Protein AF-A0A2P8GH29-F1 (afdb_monomer_lite)

Foldseek 3Di:
DPDPPDDPLRVLVVVCVVDVACVVVLVVLVVVLVCCCPDPVVVVDDPVRNVVSVVVSVVVSVVRNCSNVCSVVVVVVVCVVPVPVPDDD

pLDDT: mean 83.51, std 13.99, range [39.19, 95.94]

Organism: NCBI:txid363837

Structure (mmCIF, N/CA/C/O backbone):
data_AF-A0A2P8GH29-F1
#
_entry.id   AF-A0A2P8GH29-F1
#
loop_
_atom_site.group_PDB
_atom_site.id
_atom_site.type_symbol
_atom_site.label_atom_id
_atom_site.label_alt_id
_atom_site.label_comp_id
_atom_site.label_asym_id
_atom_site.label_entity_id
_atom_site.label_seq_id
_atom_site.pdbx_PDB_ins_code
_atom_site.Cartn_x
_atom_site.Cartn_y
_atom_site.Cartn_z
_atom_site.occupancy
_atom_site.B_iso_or_equiv
_atom_site.auth_seq_id
_atom_site.auth_comp_id
_atom_site.auth_asym_id
_atom_site.auth_atom_id
_atom_site.pdbx_PDB_model_num
ATOM 1 N N . MET A 1 1 ? -18.392 1.733 -4.828 1.00 45.53 1 MET A N 1
ATOM 2 C CA . MET A 1 1 ? -18.664 3.170 -4.593 1.00 45.53 1 MET A CA 1
ATOM 3 C C . MET A 1 1 ? -18.205 3.513 -3.188 1.00 45.53 1 MET A C 1
ATOM 5 O O . MET A 1 1 ? -18.705 2.904 -2.251 1.00 45.53 1 MET A O 1
ATOM 9 N N . ILE A 1 2 ? -17.252 4.434 -3.037 1.00 50.38 2 ILE A N 1
ATOM 10 C CA . ILE A 1 2 ? -16.913 4.999 -1.723 1.00 50.38 2 ILE A CA 1
ATOM 11 C C . ILE A 1 2 ? -18.079 5.910 -1.336 1.00 50.38 2 ILE A C 1
ATOM 13 O O . ILE A 1 2 ? -18.418 6.831 -2.077 1.00 50.38 2 ILE A O 1
ATOM 17 N N . ASN A 1 3 ? -18.750 5.605 -0.230 1.00 51.09 3 ASN A N 1
ATOM 18 C CA . ASN A 1 3 ? -19.877 6.396 0.245 1.00 51.09 3 ASN A CA 1
ATOM 19 C C . ASN A 1 3 ? -19.317 7.695 0.854 1.00 51.09 3 ASN A C 1
ATOM 21 O O . ASN A 1 3 ? -18.705 7.643 1.918 1.00 51.09 3 ASN A O 1
ATOM 25 N N . GLN A 1 4 ? -19.479 8.836 0.172 1.00 57.53 4 GLN A N 1
ATOM 26 C CA . GLN A 1 4 ? -18.871 10.127 0.556 1.00 57.53 4 GLN A CA 1
ATOM 27 C C . GLN A 1 4 ? -19.378 10.698 1.896 1.00 57.53 4 GLN A C 1
ATOM 29 O O . GLN A 1 4 ? -18.856 11.701 2.366 1.00 57.53 4 GLN A O 1
ATOM 34 N N . ASN A 1 5 ? -20.360 10.050 2.527 1.00 72.62 5 ASN A N 1
ATOM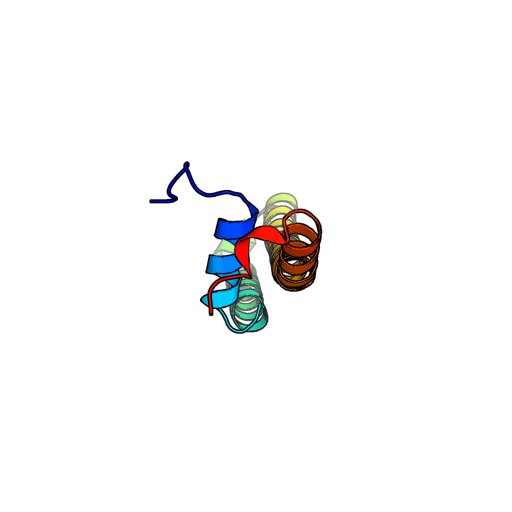 35 C CA . ASN A 1 5 ? -20.944 10.467 3.802 1.00 72.62 5 ASN A CA 1
ATOM 36 C C . ASN A 1 5 ? -20.279 9.838 5.040 1.00 72.62 5 ASN A C 1
ATOM 38 O O . ASN A 1 5 ? -20.707 10.129 6.153 1.00 72.62 5 ASN A O 1
ATOM 42 N N . LYS A 1 6 ? -19.286 8.953 4.874 1.00 75.19 6 LYS A N 1
ATOM 43 C CA . LYS A 1 6 ? -18.582 8.320 6.002 1.00 75.19 6 LYS A CA 1
ATOM 44 C C . LYS A 1 6 ? -17.445 9.203 6.497 1.00 75.19 6 LYS A C 1
ATOM 46 O O . LYS A 1 6 ? -16.709 9.774 5.690 1.00 75.19 6 LYS A O 1
ATOM 51 N N . SER A 1 7 ? -17.275 9.286 7.814 1.00 86.81 7 SER A N 1
ATOM 52 C CA . SER A 1 7 ? -16.130 9.995 8.382 1.00 86.81 7 SER A CA 1
ATOM 53 C C . SER A 1 7 ? -14.822 9.286 7.996 1.00 86.81 7 SER A C 1
ATOM 55 O O . SER A 1 7 ? -14.812 8.064 7.811 1.00 86.81 7 SER A O 1
ATOM 57 N N . PRO A 1 8 ? -13.691 10.006 7.898 1.00 86.50 8 PRO A N 1
ATOM 58 C CA . PRO A 1 8 ? -12.406 9.382 7.591 1.00 86.50 8 PRO A CA 1
ATOM 59 C C . PRO A 1 8 ? -12.062 8.213 8.528 1.00 86.50 8 PRO A C 1
ATOM 61 O O . PRO A 1 8 ? -11.577 7.184 8.068 1.00 86.50 8 PRO A O 1
ATOM 64 N N . LEU A 1 9 ? -12.382 8.329 9.823 1.00 88.25 9 LEU A N 1
ATOM 65 C CA . LEU A 1 9 ? -12.142 7.268 10.802 1.00 88.25 9 LEU A CA 1
ATOM 66 C C . LEU A 1 9 ? -13.014 6.031 10.552 1.00 88.25 9 LEU A C 1
ATOM 68 O O . LEU A 1 9 ? -12.524 4.915 10.695 1.00 88.25 9 LEU A O 1
ATOM 72 N N . GLU A 1 10 ? -14.272 6.198 10.134 1.00 88.31 10 GLU A N 1
ATOM 73 C CA . GLU A 1 10 ? -15.145 5.071 9.766 1.00 88.31 10 GLU A CA 1
ATOM 74 C C . GLU A 1 10 ? -14.632 4.327 8.531 1.00 88.31 10 GLU A C 1
ATOM 76 O O . GLU A 1 10 ? -14.750 3.105 8.453 1.00 88.31 10 GLU A O 1
ATOM 81 N N . VAL A 1 11 ? -14.067 5.053 7.562 1.00 88.00 11 VAL A N 1
ATOM 82 C CA . VAL A 1 11 ? -13.473 4.451 6.361 1.00 88.00 11 VAL A CA 1
ATOM 83 C C . VAL A 1 11 ? -12.226 3.649 6.726 1.00 88.00 11 VAL A C 1
ATOM 85 O O . VAL A 1 11 ? -12.101 2.503 6.299 1.00 88.00 11 VAL A O 1
ATOM 88 N N . LEU A 1 12 ? -11.334 4.218 7.543 1.00 88.31 12 LEU A N 1
ATOM 89 C CA . LEU A 1 12 ? -10.128 3.530 8.013 1.00 88.31 12 LEU A CA 1
ATOM 90 C C . LEU A 1 12 ? -10.472 2.308 8.867 1.00 88.31 12 LEU A C 1
ATOM 92 O O . LEU A 1 12 ? -9.921 1.240 8.643 1.00 88.31 12 LEU A O 1
ATOM 96 N N . THR A 1 13 ? -11.444 2.452 9.768 1.00 88.50 13 THR A N 1
ATOM 97 C CA . THR A 1 13 ? -11.971 1.365 10.601 1.00 88.50 13 THR A CA 1
ATOM 98 C C . THR A 1 13 ? -12.470 0.210 9.749 1.00 88.50 13 THR A C 1
ATOM 100 O O . THR A 1 13 ? -12.007 -0.908 9.910 1.00 88.50 13 THR A O 1
ATOM 103 N N . GLN A 1 14 ? -13.357 0.477 8.787 1.00 87.69 14 GLN A N 1
ATOM 104 C CA . GLN A 1 14 ? -13.876 -0.571 7.905 1.00 87.69 14 GLN A CA 1
ATOM 105 C C . GLN A 1 14 ? -12.769 -1.248 7.106 1.00 87.69 14 GLN A C 1
ATOM 107 O O . GLN A 1 14 ? -12.824 -2.451 6.886 1.00 87.69 14 GLN A O 1
ATOM 112 N N . TYR A 1 15 ? -11.768 -0.483 6.671 1.00 87.19 15 TYR A N 1
ATOM 113 C CA . TYR A 1 15 ? -10.623 -1.046 5.980 1.00 87.19 15 TYR A CA 1
ATOM 114 C C . TYR A 1 15 ? -9.834 -1.997 6.893 1.00 87.19 15 TYR A C 1
ATOM 116 O O . TYR A 1 15 ? -9.654 -3.155 6.534 1.00 87.19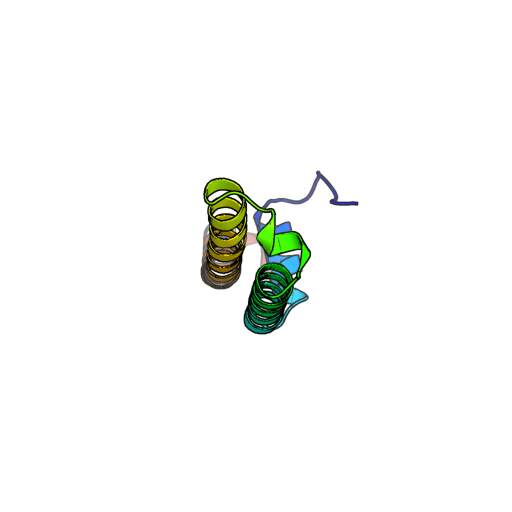 15 TYR A O 1
ATOM 124 N N . THR A 1 16 ? -9.433 -1.561 8.090 1.00 90.12 16 THR A N 1
ATOM 125 C CA . THR A 1 16 ? -8.678 -2.407 9.033 1.00 90.12 16 THR A CA 1
ATOM 126 C C . THR A 1 16 ? -9.495 -3.555 9.620 1.00 90.12 16 THR A C 1
ATOM 128 O O . THR A 1 16 ? -8.919 -4.526 10.078 1.00 90.12 16 THR A O 1
ATOM 131 N N . ASP A 1 17 ? -10.825 -3.465 9.632 1.00 88.38 17 ASP A N 1
ATOM 132 C CA . ASP A 1 17 ? -11.689 -4.556 10.098 1.00 88.38 17 ASP A CA 1
ATOM 133 C C . ASP A 1 17 ? -11.868 -5.637 9.007 1.00 88.38 17 ASP A C 1
ATOM 135 O O . ASP A 1 17 ? -12.154 -6.794 9.310 1.00 88.38 17 ASP A O 1
ATOM 139 N N . CYS A 1 18 ? -11.716 -5.274 7.726 1.00 86.88 18 CYS A N 1
ATOM 140 C CA . CYS A 1 18 ? -11.802 -6.206 6.596 1.00 86.88 18 CYS A CA 1
ATOM 141 C C . CYS A 1 18 ? -10.491 -6.945 6.296 1.00 86.88 18 CYS A C 1
ATOM 143 O O . CYS A 1 18 ? -10.528 -7.969 5.613 1.00 86.88 18 CYS A O 1
ATOM 145 N N . PHE A 1 19 ? -9.353 -6.429 6.756 1.00 83.12 19 PHE A N 1
ATOM 146 C CA . PHE A 1 19 ? -8.026 -6.971 6.476 1.00 83.12 19 PHE A CA 1
ATOM 147 C C . PHE A 1 19 ? -7.279 -7.194 7.790 1.00 83.12 19 PHE A C 1
ATOM 149 O O . PHE A 1 19 ? -7.224 -6.291 8.613 1.00 83.12 19 PHE A O 1
ATOM 156 N N . GLU A 1 20 ? -6.703 -8.382 7.983 1.00 79.44 20 GLU A N 1
ATOM 157 C CA . GLU A 1 20 ? -6.032 -8.757 9.239 1.00 79.44 20 GLU A CA 1
ATOM 158 C C . GLU A 1 20 ? -4.775 -7.911 9.500 1.00 79.44 20 GLU A C 1
ATOM 160 O O . GLU A 1 20 ? -4.544 -7.450 10.617 1.00 79.44 20 GLU A O 1
ATOM 165 N N . ASP A 1 21 ? -3.999 -7.645 8.448 1.00 83.25 21 ASP A N 1
ATOM 166 C CA . ASP A 1 21 ? -2.812 -6.801 8.485 1.00 83.25 21 ASP A CA 1
ATOM 167 C C . ASP A 1 21 ? -2.522 -6.156 7.114 1.00 83.25 21 ASP A C 1
ATOM 169 O O . ASP A 1 21 ? -3.283 -6.267 6.146 1.00 83.25 21 ASP A O 1
ATOM 173 N N . ALA A 1 22 ? -1.399 -5.438 7.039 1.00 88.00 22 ALA A N 1
ATOM 174 C CA . ALA A 1 22 ? -0.908 -4.838 5.804 1.00 88.00 22 ALA A CA 1
ATOM 175 C C . ALA A 1 22 ? 0.035 -5.756 5.003 1.00 88.00 22 ALA A C 1
ATOM 177 O O . ALA A 1 22 ? 0.420 -5.391 3.889 1.00 88.00 22 ALA A O 1
ATOM 178 N N . ASP A 1 23 ? 0.459 -6.891 5.553 1.00 89.62 23 ASP A N 1
ATOM 179 C CA . ASP A 1 23 ? 1.591 -7.675 5.056 1.00 89.62 23 ASP A CA 1
ATOM 180 C C . ASP A 1 23 ? 1.244 -8.407 3.762 1.00 89.62 23 ASP A C 1
ATOM 182 O O . ASP A 1 23 ? 2.034 -8.373 2.815 1.00 89.62 23 ASP A O 1
ATOM 186 N N . GLU A 1 24 ? 0.026 -8.944 3.644 1.00 88.19 24 GLU A N 1
ATOM 187 C CA . GLU A 1 24 ? -0.439 -9.535 2.382 1.00 88.19 24 GLU A CA 1
ATOM 188 C C . GLU A 1 24 ? -0.436 -8.498 1.241 1.00 88.19 24 GLU A C 1
ATOM 190 O O . GLU A 1 24 ? 0.019 -8.765 0.124 1.00 88.19 24 GLU A O 1
ATOM 195 N N . THR A 1 25 ? -0.909 -7.280 1.520 1.00 88.00 25 THR A N 1
ATOM 196 C CA . THR A 1 25 ? -0.970 -6.208 0.514 1.00 88.00 25 THR A CA 1
ATOM 197 C C . THR A 1 25 ? 0.428 -5.705 0.149 1.00 88.00 25 THR A C 1
ATOM 199 O O . THR A 1 25 ? 0.709 -5.479 -1.029 1.00 88.00 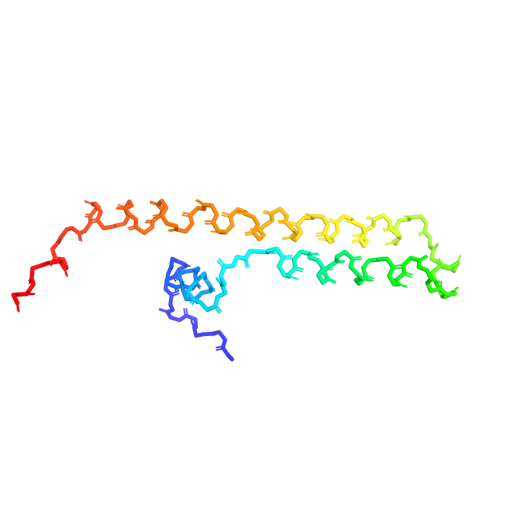25 THR A O 1
ATOM 202 N N . LYS A 1 26 ? 1.331 -5.569 1.129 1.00 92.69 26 LYS A N 1
ATOM 203 C CA . LYS A 1 26 ? 2.737 -5.205 0.886 1.00 92.69 26 LYS A CA 1
ATOM 204 C C . LYS A 1 26 ? 3.441 -6.249 0.025 1.00 92.69 26 LYS A C 1
ATOM 206 O O . LYS A 1 26 ? 4.044 -5.879 -0.975 1.00 92.69 26 LYS A O 1
ATOM 211 N N . SER A 1 27 ? 3.267 -7.533 0.340 1.00 93.44 27 SER A N 1
ATOM 212 C CA . SER A 1 27 ? 3.850 -8.632 -0.433 1.00 93.44 27 SER A CA 1
ATOM 213 C C . SER A 1 27 ? 3.367 -8.633 -1.887 1.00 93.44 27 SER A C 1
ATOM 215 O O . SER A 1 27 ? 4.161 -8.830 -2.806 1.00 93.44 27 SER A O 1
ATOM 217 N N . LYS A 1 28 ? 2.085 -8.332 -2.128 1.00 91.56 28 LYS A N 1
ATOM 218 C CA . LYS A 1 28 ? 1.549 -8.165 -3.490 1.00 91.56 28 LYS A CA 1
ATOM 219 C C . LYS A 1 28 ? 2.155 -6.962 -4.223 1.00 91.56 28 LYS A C 1
ATOM 221 O O . LYS A 1 28 ? 2.395 -7.058 -5.424 1.00 91.56 28 LYS A O 1
ATOM 226 N N . LEU A 1 29 ? 2.407 -5.849 -3.529 1.00 93.31 29 LEU A N 1
ATOM 227 C CA . LEU A 1 29 ? 3.090 -4.681 -4.104 1.00 93.31 29 LEU A CA 1
ATOM 228 C C . LEU A 1 29 ? 4.550 -4.982 -4.456 1.00 93.31 29 LEU A C 1
ATOM 230 O O . LEU A 1 29 ? 5.009 -4.542 -5.509 1.00 93.31 29 LEU A O 1
ATOM 234 N N . ASP A 1 30 ? 5.250 -5.742 -3.612 1.00 94.31 30 ASP A N 1
ATOM 235 C CA . ASP A 1 30 ? 6.616 -6.198 -3.890 1.00 94.31 30 ASP A CA 1
ATOM 236 C C . ASP A 1 30 ? 6.637 -7.122 -5.109 1.00 94.31 30 ASP A C 1
ATOM 238 O O . ASP A 1 30 ? 7.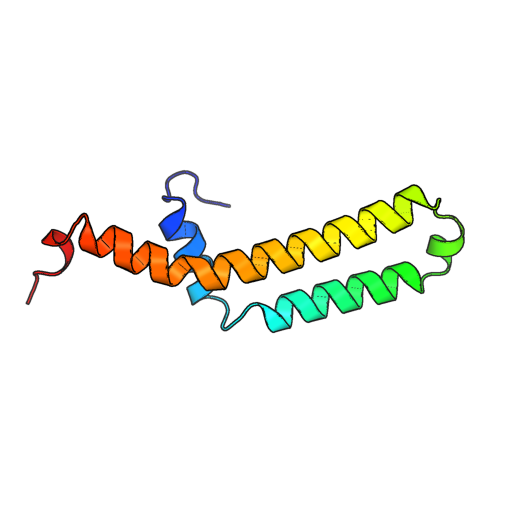387 -6.879 -6.048 1.00 94.31 30 ASP A O 1
ATOM 242 N N . LEU A 1 31 ? 5.733 -8.106 -5.168 1.00 94.75 31 LEU A N 1
ATOM 243 C CA . LEU A 1 31 ? 5.623 -9.008 -6.315 1.00 94.75 31 LEU A CA 1
ATOM 244 C C . LEU A 1 31 ? 5.316 -8.257 -7.618 1.00 94.75 31 LEU A C 1
ATOM 246 O O . LEU A 1 31 ? 5.877 -8.582 -8.666 1.00 94.75 31 LEU A O 1
ATOM 250 N N . LEU A 1 32 ? 4.425 -7.263 -7.569 1.00 90.62 32 LEU A N 1
ATOM 251 C CA . LEU A 1 32 ? 4.120 -6.408 -8.717 1.00 90.62 32 LEU A CA 1
ATOM 252 C C . LEU A 1 32 ? 5.350 -5.631 -9.176 1.00 90.62 32 LEU A C 1
ATOM 254 O O . LEU A 1 32 ? 5.613 -5.573 -10.376 1.00 90.62 32 LEU A O 1
ATOM 258 N N . LEU A 1 33 ? 6.099 -5.053 -8.235 1.00 93.00 33 LEU A N 1
ATOM 259 C CA . LEU A 1 33 ? 7.316 -4.316 -8.543 1.00 93.00 33 LEU A CA 1
ATOM 260 C C . LEU A 1 33 ? 8.387 -5.237 -9.138 1.00 93.00 33 LEU A C 1
ATOM 262 O O . LEU A 1 33 ? 8.948 -4.907 -10.178 1.00 93.00 33 LEU A O 1
ATOM 266 N N . ASP A 1 34 ? 8.623 -6.401 -8.539 1.00 92.88 34 ASP A N 1
ATOM 267 C CA . ASP A 1 34 ? 9.596 -7.382 -9.028 1.00 92.88 34 ASP A CA 1
ATOM 268 C C . ASP A 1 34 ? 9.229 -7.885 -10.427 1.00 92.88 34 ASP A C 1
ATOM 270 O O . ASP A 1 34 ? 10.085 -7.966 -11.310 1.00 92.88 34 ASP A O 1
ATOM 274 N N . THR A 1 35 ? 7.944 -8.163 -10.658 1.00 90.38 35 THR A N 1
ATOM 275 C CA . THR A 1 35 ? 7.431 -8.583 -11.970 1.00 90.38 35 THR A CA 1
ATOM 276 C C . THR A 1 35 ? 7.611 -7.479 -13.004 1.00 90.38 35 THR A C 1
ATOM 278 O O . THR A 1 35 ? 8.077 -7.746 -14.109 1.00 90.38 35 THR A O 1
ATOM 281 N N . ALA A 1 36 ? 7.278 -6.236 -12.647 1.00 86.94 36 ALA A N 1
ATOM 282 C CA . ALA A 1 36 ? 7.453 -5.084 -13.518 1.00 86.94 36 ALA A CA 1
ATOM 283 C C . ALA A 1 36 ? 8.928 -4.889 -13.889 1.00 86.94 36 ALA A C 1
ATOM 285 O O . ALA A 1 36 ? 9.244 -4.790 -15.065 1.00 86.94 36 ALA A O 1
ATOM 286 N N . MET A 1 37 ? 9.836 -4.919 -12.910 1.00 87.69 37 MET A N 1
ATOM 287 C CA . MET A 1 37 ? 11.275 -4.725 -13.125 1.00 87.69 37 MET A CA 1
ATOM 288 C C . MET A 1 37 ? 11.953 -5.892 -13.857 1.00 87.69 37 MET A C 1
ATOM 290 O O . MET A 1 37 ? 13.036 -5.710 -14.405 1.00 87.69 37 MET A O 1
ATOM 294 N N . SER A 1 38 ? 11.331 -7.073 -13.864 1.00 88.81 38 SER A N 1
ATOM 295 C CA . SER A 1 38 ? 11.816 -8.262 -14.580 1.00 88.81 38 SER A CA 1
ATOM 296 C C . SER A 1 38 ? 11.183 -8.428 -15.968 1.00 88.81 38 SER A C 1
ATOM 298 O O . SER A 1 38 ? 11.508 -9.380 -16.678 1.00 88.81 38 SER A O 1
ATOM 300 N N . CYS A 1 39 ? 10.250 -7.550 -16.348 1.00 87.00 39 CYS A N 1
ATOM 301 C CA . CYS A 1 39 ? 9.611 -7.574 -17.658 1.00 87.00 39 CYS A CA 1
ATOM 302 C C . CYS A 1 39 ? 10.585 -7.085 -18.734 1.00 87.00 39 CYS A C 1
ATOM 304 O O . CYS A 1 39 ? 11.304 -6.113 -18.523 1.00 87.00 39 CYS A O 1
ATOM 306 N N . THR A 1 40 ? 10.555 -7.693 -19.920 1.00 86.25 40 THR A N 1
ATOM 307 C CA . THR A 1 40 ? 11.352 -7.235 -21.071 1.00 86.25 40 THR A CA 1
ATOM 308 C C . THR A 1 40 ? 11.019 -5.802 -21.471 1.00 86.25 40 THR A C 1
ATOM 310 O O . THR A 1 40 ? 11.896 -5.063 -21.892 1.00 86.25 40 THR A O 1
ATOM 313 N N . ASP A 1 41 ? 9.770 -5.376 -21.278 1.00 82.69 41 ASP A N 1
ATOM 314 C CA . ASP A 1 41 ? 9.343 -4.006 -21.582 1.00 82.69 41 ASP A CA 1
ATOM 315 C C . ASP A 1 41 ? 9.955 -2.986 -20.611 1.00 82.69 41 ASP A C 1
ATOM 317 O O . ASP A 1 41 ? 10.023 -1.796 -20.915 1.00 82.69 41 ASP A O 1
ATOM 321 N N . ALA A 1 42 ? 10.416 -3.432 -19.437 1.00 81.06 42 ALA A N 1
ATOM 322 C CA . ALA A 1 42 ? 11.094 -2.557 -18.494 1.00 81.06 42 ALA A CA 1
ATOM 323 C C . ALA A 1 42 ? 12.492 -2.163 -18.973 1.00 81.06 42 ALA A C 1
ATOM 325 O O . ALA A 1 42 ? 13.002 -1.143 -18.504 1.00 81.06 42 ALA A O 1
ATOM 326 N N . ASP A 1 43 ? 13.093 -2.900 -19.916 1.00 85.00 43 ASP A N 1
ATOM 327 C CA . ASP A 1 43 ? 14.368 -2.534 -20.546 1.00 85.00 43 ASP A CA 1
ATOM 328 C C . ASP A 1 43 ? 14.263 -1.211 -21.316 1.00 85.00 43 ASP A C 1
ATOM 330 O O . ASP A 1 43 ? 15.223 -0.438 -21.320 1.00 85.00 43 ASP A O 1
ATOM 334 N N . ASP A 1 44 ? 13.081 -0.909 -21.859 1.00 91.56 44 ASP A N 1
ATOM 335 C CA . ASP A 1 44 ? 12.789 0.331 -22.584 1.00 91.56 44 ASP A CA 1
ATOM 336 C C . ASP A 1 44 ? 12.460 1.512 -21.657 1.00 91.56 44 ASP A C 1
ATOM 338 O O . ASP A 1 44 ? 12.415 2.662 -22.101 1.00 91.56 44 ASP A O 1
ATOM 342 N N . TRP A 1 45 ? 12.234 1.261 -20.364 1.00 90.69 45 TRP A N 1
ATOM 343 C CA . TRP A 1 45 ? 11.916 2.324 -19.414 1.00 90.69 45 TRP A CA 1
ATOM 344 C C . TRP A 1 45 ? 13.137 3.182 -19.112 1.00 90.69 45 TRP A C 1
ATOM 346 O O . TRP A 1 45 ? 14.236 2.695 -18.822 1.00 90.69 45 TRP A O 1
ATOM 356 N N . SER A 1 46 ? 12.909 4.488 -19.071 1.00 92.25 46 SER A N 1
ATOM 357 C CA . SER A 1 46 ? 13.867 5.450 -18.550 1.00 92.25 46 SER A CA 1
ATOM 358 C C . SER A 1 46 ? 14.148 5.217 -17.060 1.00 92.25 46 SER A C 1
ATOM 360 O O . SER A 1 46 ? 13.376 4.600 -16.318 1.00 92.25 46 SER A O 1
ATOM 362 N N . ALA A 1 47 ? 15.271 5.766 -16.592 1.00 90.81 47 ALA A N 1
ATOM 363 C CA . ALA A 1 47 ? 15.617 5.740 -15.174 1.00 90.81 47 ALA A CA 1
ATOM 364 C C . ALA A 1 47 ? 14.527 6.390 -14.300 1.00 90.81 47 ALA A C 1
ATOM 366 O O . ALA A 1 47 ? 14.234 5.882 -13.217 1.00 90.81 47 ALA A O 1
ATOM 367 N N . ASP A 1 48 ? 13.896 7.461 -14.789 1.00 94.12 48 ASP A N 1
ATOM 368 C CA . ASP A 1 48 ? 12.852 8.187 -14.063 1.00 94.12 48 ASP A CA 1
ATOM 369 C C . ASP A 1 48 ? 11.560 7.371 -13.950 1.00 94.12 48 ASP A C 1
ATOM 371 O O . ASP A 1 48 ? 10.950 7.332 -12.884 1.00 94.12 48 ASP A O 1
ATOM 375 N N . GLU A 1 49 ? 11.152 6.662 -15.006 1.00 91.50 49 GLU A N 1
ATOM 376 C CA . GLU A 1 49 ? 9.971 5.785 -14.972 1.00 91.50 49 GLU A CA 1
ATOM 377 C C . GLU A 1 49 ? 10.141 4.655 -13.952 1.00 91.50 49 GLU A C 1
ATOM 379 O O . GLU A 1 49 ? 9.264 4.439 -13.108 1.00 91.50 49 GLU A O 1
ATOM 384 N N . ARG A 1 50 ? 11.309 3.999 -13.953 1.00 90.31 50 ARG A N 1
ATOM 385 C CA . ARG A 1 50 ? 11.651 2.969 -12.958 1.00 90.31 50 ARG A CA 1
ATOM 386 C C . ARG A 1 50 ? 11.652 3.546 -11.542 1.00 90.31 50 ARG A C 1
ATOM 388 O O . ARG A 1 50 ? 11.065 2.960 -10.631 1.00 90.31 50 ARG A O 1
ATOM 395 N N . ALA A 1 51 ? 12.278 4.709 -11.348 1.00 91.44 51 ALA A N 1
ATOM 396 C CA . ALA A 1 51 ? 12.345 5.368 -10.047 1.00 91.44 51 ALA A CA 1
ATOM 397 C C . ALA A 1 51 ? 10.954 5.753 -9.522 1.00 91.44 51 ALA A C 1
ATOM 399 O O . ALA A 1 51 ? 10.664 5.530 -8.345 1.00 91.44 51 ALA A O 1
ATOM 400 N N . ASN A 1 52 ? 10.078 6.267 -10.388 1.00 92.75 52 ASN A N 1
ATOM 401 C CA . ASN A 1 52 ? 8.713 6.650 -10.035 1.00 92.75 52 ASN A CA 1
ATOM 402 C C . ASN A 1 52 ? 7.875 5.448 -9.589 1.00 92.75 52 ASN A C 1
ATOM 404 O O . ASN A 1 52 ? 7.164 5.545 -8.587 1.00 92.75 52 ASN A O 1
ATOM 408 N N . LEU A 1 53 ? 7.984 4.306 -10.276 1.00 90.81 53 LEU A N 1
ATOM 409 C CA . LEU A 1 53 ? 7.264 3.091 -9.887 1.00 90.81 53 LEU A CA 1
ATOM 410 C C . LEU A 1 53 ? 7.749 2.554 -8.533 1.00 90.81 53 LEU A C 1
ATOM 412 O O . LEU A 1 53 ? 6.939 2.294 -7.641 1.00 90.81 53 LEU A O 1
ATOM 4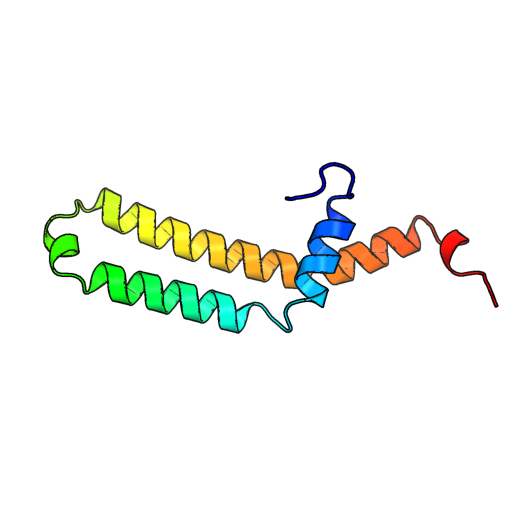16 N N . ILE A 1 54 ? 9.072 2.452 -8.350 1.00 92.56 54 ILE A N 1
ATOM 417 C CA . ILE A 1 54 ? 9.676 2.036 -7.074 1.00 92.56 54 ILE A CA 1
ATOM 418 C C . ILE A 1 54 ? 9.218 2.969 -5.948 1.00 92.56 54 ILE A C 1
ATOM 420 O O . ILE A 1 54 ? 8.847 2.517 -4.861 1.00 92.56 54 ILE A O 1
ATOM 424 N N . PHE A 1 55 ? 9.230 4.279 -6.202 1.00 94.38 55 PHE A N 1
ATOM 425 C CA . PHE A 1 55 ? 8.794 5.278 -5.238 1.00 94.38 55 PHE A CA 1
ATOM 426 C C . PHE A 1 55 ? 7.315 5.107 -4.880 1.00 94.38 55 PHE A C 1
ATOM 428 O O . PHE A 1 55 ? 6.985 5.059 -3.695 1.00 94.38 55 PHE A O 1
ATOM 435 N N . PHE A 1 56 ? 6.438 4.947 -5.872 1.00 93.12 56 PHE A N 1
ATOM 436 C CA . PHE A 1 56 ? 5.007 4.729 -5.663 1.00 93.12 56 PHE A CA 1
ATOM 437 C C . PHE A 1 56 ? 4.724 3.492 -4.797 1.00 93.12 56 PHE A C 1
ATOM 439 O O . PHE A 1 56 ? 3.988 3.595 -3.810 1.00 93.12 56 PHE A O 1
ATOM 446 N N . CYS A 1 57 ? 5.339 2.344 -5.110 1.00 94.50 57 CYS A N 1
ATOM 447 C CA . CYS A 1 57 ? 5.152 1.121 -4.322 1.00 94.50 57 CYS A CA 1
ATOM 448 C C . CYS A 1 57 ? 5.607 1.327 -2.870 1.00 94.50 57 CYS A C 1
ATOM 450 O O . CYS A 1 57 ? 4.851 1.034 -1.944 1.00 94.50 57 CYS A O 1
ATOM 452 N N . ARG A 1 58 ? 6.786 1.928 -2.653 1.00 94.00 58 ARG A N 1
ATOM 453 C CA . ARG A 1 58 ? 7.305 2.219 -1.303 1.00 94.00 58 ARG A CA 1
ATOM 454 C C . ARG A 1 58 ? 6.398 3.154 -0.506 1.00 94.00 58 ARG A C 1
ATOM 456 O O . ARG A 1 58 ? 6.097 2.867 0.650 1.00 94.00 58 ARG A O 1
ATOM 463 N N . GLN A 1 59 ? 5.941 4.257 -1.103 1.00 95.94 59 GLN A N 1
ATOM 464 C CA . GLN A 1 59 ? 5.037 5.189 -0.417 1.00 95.94 59 GLN A CA 1
ATOM 465 C C . GLN A 1 59 ? 3.701 4.530 -0.067 1.00 95.94 59 GLN A C 1
ATOM 467 O O . GLN A 1 59 ? 3.166 4.759 1.016 1.00 95.94 59 GLN A O 1
ATOM 472 N N . THR A 1 60 ? 3.194 3.656 -0.937 1.00 94.94 60 THR A N 1
ATOM 473 C CA . THR A 1 60 ? 1.964 2.903 -0.670 1.00 94.94 60 THR A CA 1
ATOM 474 C C . THR A 1 60 ? 2.137 1.943 0.510 1.00 94.94 60 THR A C 1
ATOM 476 O O . THR A 1 60 ? 1.277 1.887 1.386 1.00 94.94 60 THR A O 1
ATOM 479 N N . GLN A 1 61 ? 3.266 1.235 0.607 1.00 94.19 61 GLN A N 1
ATOM 480 C CA . GLN A 1 61 ? 3.555 0.361 1.753 1.00 94.19 61 GLN A CA 1
ATOM 481 C C . GLN A 1 61 ? 3.679 1.132 3.077 1.00 94.19 61 GLN A C 1
ATOM 483 O O . GLN A 1 61 ? 3.212 0.657 4.120 1.00 94.19 61 GLN A O 1
ATOM 488 N N . ILE A 1 62 ? 4.279 2.329 3.044 1.00 94.44 62 ILE A N 1
ATOM 489 C CA . ILE A 1 62 ? 4.347 3.227 4.206 1.00 94.44 62 ILE A CA 1
ATOM 490 C C . ILE A 1 62 ? 2.933 3.638 4.617 1.00 94.44 62 ILE A C 1
ATOM 492 O O . ILE A 1 62 ? 2.571 3.461 5.778 1.00 94.44 62 ILE A O 1
ATOM 496 N N . LEU A 1 63 ? 2.113 4.098 3.667 1.00 93.12 63 LEU A N 1
ATOM 497 C CA . LEU A 1 63 ? 0.723 4.480 3.917 1.00 93.12 63 LEU A CA 1
ATOM 498 C C . LEU A 1 63 ? -0.077 3.338 4.556 1.00 93.12 63 LEU A C 1
ATOM 500 O O . LEU A 1 63 ? -0.742 3.557 5.565 1.00 93.12 63 LEU A O 1
ATOM 504 N N . LEU A 1 64 ? 0.021 2.122 4.011 1.00 92.88 64 LEU A N 1
ATOM 505 C CA . LEU A 1 64 ? -0.646 0.941 4.568 1.00 92.88 64 LEU A CA 1
ATOM 506 C C . LEU A 1 64 ? -0.212 0.690 6.015 1.00 92.88 64 LEU A C 1
ATOM 508 O O . LEU A 1 64 ? -1.053 0.526 6.893 1.00 92.88 64 LEU A O 1
ATOM 512 N N . THR A 1 65 ? 1.093 0.735 6.287 1.00 92.50 65 THR A N 1
ATOM 513 C CA . THR A 1 65 ? 1.620 0.579 7.653 1.00 92.50 65 THR A CA 1
ATOM 514 C C . THR A 1 65 ? 1.054 1.640 8.593 1.00 92.50 65 THR A C 1
ATOM 516 O O . THR A 1 65 ? 0.596 1.321 9.688 1.00 92.50 65 THR A O 1
ATOM 519 N N . THR A 1 66 ? 1.039 2.898 8.157 1.00 91.62 66 THR A N 1
ATOM 520 C CA . THR A 1 66 ? 0.509 4.016 8.938 1.00 91.62 66 THR A CA 1
ATOM 521 C C . THR A 1 66 ? -0.983 3.858 9.226 1.00 91.62 66 THR A C 1
ATOM 523 O O . THR A 1 66 ? -1.403 4.113 10.352 1.00 91.62 66 THR A O 1
ATOM 526 N N . ILE A 1 67 ? -1.783 3.396 8.259 1.00 91.44 67 ILE A N 1
ATOM 527 C CA . ILE A 1 67 ? -3.218 3.141 8.452 1.00 91.44 67 ILE A CA 1
ATOM 528 C C . ILE A 1 67 ? -3.433 2.136 9.587 1.00 91.44 67 ILE A C 1
ATOM 530 O O . ILE A 1 67 ? -4.156 2.439 10.537 1.00 91.44 67 ILE A O 1
ATOM 534 N N . PHE A 1 68 ? -2.771 0.979 9.543 1.00 90.50 68 PHE A N 1
ATOM 535 C CA . PHE A 1 68 ? -2.941 -0.052 10.573 1.00 90.50 68 PHE A CA 1
ATOM 536 C C . PHE A 1 68 ? -2.398 0.372 11.943 1.00 90.50 68 PHE A C 1
ATOM 538 O O . PHE A 1 68 ? -2.982 0.029 12.967 1.00 90.50 68 PHE A O 1
ATOM 545 N N . GLN A 1 69 ? -1.327 1.168 11.985 1.00 90.81 69 GLN A N 1
ATOM 546 C CA . GLN A 1 69 ? -0.768 1.670 13.244 1.00 90.81 69 GLN A CA 1
ATOM 547 C C . GLN A 1 69 ? -1.619 2.763 13.896 1.00 90.81 69 GLN A C 1
ATOM 549 O O . GLN A 1 69 ? -1.661 2.847 15.120 1.00 90.81 69 GLN A O 1
ATOM 554 N N . LEU A 1 70 ? -2.266 3.624 13.104 1.00 90.31 70 LEU A N 1
ATOM 555 C CA . LEU A 1 70 ? -2.987 4.788 13.625 1.00 90.31 70 LEU A CA 1
ATOM 556 C C . LEU A 1 70 ? -4.477 4.542 13.848 1.00 90.31 70 LEU A C 1
ATOM 558 O O . LEU A 1 70 ? -5.073 5.246 14.661 1.00 90.31 70 LEU A O 1
ATOM 562 N N . THR A 1 71 ? -5.088 3.573 13.165 1.00 89.56 71 THR A N 1
ATOM 563 C CA . THR A 1 71 ? -6.548 3.399 13.220 1.00 89.56 71 THR A CA 1
ATOM 564 C C . THR A 1 71 ? -7.039 3.105 14.637 1.00 89.56 71 THR A C 1
ATOM 566 O O . THR A 1 71 ? -7.948 3.782 15.112 1.00 89.56 71 THR A O 1
ATOM 569 N N . GLU A 1 72 ? -6.407 2.174 15.351 1.00 87.69 72 GLU A N 1
ATOM 570 C CA . GLU A 1 72 ? -6.803 1.830 16.721 1.00 87.69 72 GLU A CA 1
ATOM 571 C C . GLU A 1 72 ? -6.553 2.977 17.729 1.00 87.69 72 GLU A C 1
ATOM 573 O O . GLU A 1 72 ? -7.472 3.337 18.472 1.00 87.69 72 GLU A O 1
ATOM 578 N N . PRO A 1 73 ? -5.386 3.655 17.737 1.00 90.06 73 PRO A N 1
ATOM 579 C CA . PRO A 1 73 ? -5.202 4.877 18.525 1.00 90.06 73 PRO A CA 1
ATOM 580 C C . PRO A 1 73 ? -6.250 5.963 18.252 1.00 90.06 73 PRO A C 1
ATOM 582 O O . PRO A 1 73 ? -6.734 6.602 19.188 1.00 90.06 73 PRO A O 1
ATOM 585 N N . LEU A 1 74 ? -6.627 6.169 16.987 1.00 88.25 74 LEU A N 1
ATOM 586 C CA . LEU A 1 74 ? -7.618 7.175 16.602 1.00 88.25 74 LEU A CA 1
ATOM 587 C C . LEU A 1 74 ? -9.040 6.788 17.030 1.00 88.25 74 LEU A C 1
ATOM 589 O O . LEU A 1 74 ? -9.774 7.661 17.497 1.00 88.25 74 LEU A O 1
ATOM 593 N N . LYS A 1 75 ? -9.415 5.502 16.935 1.00 85.75 75 LYS A N 1
ATOM 594 C CA . LYS A 1 75 ? -10.675 4.969 17.491 1.00 85.75 75 LYS A CA 1
ATOM 595 C C . LYS A 1 75 ? -10.767 5.283 18.985 1.00 85.75 75 LYS A C 1
ATOM 597 O O . LYS A 1 75 ? -11.726 5.911 19.431 1.00 85.75 75 LYS A O 1
ATOM 602 N N . ASN A 1 76 ? -9.725 4.938 19.740 1.00 86.31 76 ASN A N 1
ATOM 603 C CA . ASN A 1 76 ? -9.675 5.154 21.186 1.00 86.31 76 ASN A CA 1
ATOM 604 C C . ASN A 1 76 ? -9.726 6.640 21.568 1.00 86.31 76 ASN A C 1
ATOM 606 O O . ASN A 1 76 ? -10.451 7.020 22.488 1.00 86.31 76 ASN A O 1
ATOM 610 N N . PHE A 1 77 ? -9.014 7.501 20.838 1.00 85.56 77 PHE A N 1
ATOM 611 C CA . PHE A 1 77 ? -9.063 8.946 21.057 1.00 85.56 77 PHE A CA 1
ATOM 612 C C . PHE A 1 77 ? -10.445 9.544 20.750 1.00 85.56 77 PHE A C 1
ATOM 614 O O . PHE A 1 77 ? -10.950 10.363 21.516 1.00 85.56 77 PHE A O 1
ATOM 621 N N . SER A 1 78 ? -11.090 9.114 19.662 1.00 78.88 78 SER A N 1
ATOM 622 C CA . SER A 1 78 ? -12.450 9.548 19.321 1.00 78.88 78 SER A CA 1
ATOM 623 C C . SER A 1 78 ? -13.460 9.150 20.402 1.00 78.88 78 SER A C 1
ATOM 625 O O . SER A 1 78 ? -14.285 9.972 20.806 1.00 78.88 78 SER A O 1
ATOM 627 N N . ASN A 1 79 ? -13.359 7.922 20.920 1.00 75.50 79 ASN A N 1
ATOM 628 C CA . ASN A 1 79 ? -14.211 7.432 22.006 1.00 75.50 79 ASN A CA 1
ATOM 629 C C . ASN A 1 79 ? -13.974 8.206 23.311 1.00 75.50 79 ASN A C 1
ATOM 631 O O . ASN A 1 79 ? -14.925 8.508 24.029 1.00 75.50 79 ASN A O 1
ATOM 635 N N . PHE A 1 80 ? -12.724 8.587 23.597 1.00 68.00 80 PHE A N 1
ATOM 636 C CA . PHE A 1 80 ? -12.387 9.433 24.745 1.00 68.00 80 PHE A CA 1
ATOM 637 C C . PHE A 1 80 ? -13.039 10.821 24.664 1.00 68.00 80 PHE A C 1
ATOM 639 O O . PHE A 1 80 ? -13.497 11.347 25.676 1.00 68.00 80 PHE A O 1
ATOM 646 N N . LEU A 1 81 ? -13.101 11.416 23.469 1.00 66.69 81 LEU A N 1
ATOM 647 C CA . LEU A 1 81 ? -13.736 12.721 23.268 1.00 66.69 81 LEU A CA 1
ATOM 648 C C . LEU A 1 81 ? -15.273 12.660 23.278 1.00 66.69 81 LEU A C 1
ATOM 650 O O . LEU A 1 81 ? -15.904 13.656 23.627 1.00 66.69 81 LEU A O 1
ATOM 654 N N . ASN A 1 82 ? -15.872 11.514 22.931 1.00 66.81 82 ASN A N 1
ATOM 655 C CA . ASN A 1 82 ? -17.325 11.310 22.882 1.00 66.81 82 ASN A CA 1
ATOM 656 C C . ASN A 1 82 ? -17.777 10.071 23.691 1.00 66.81 82 ASN A C 1
ATOM 658 O O . ASN A 1 82 ? -18.267 9.098 23.115 1.00 66.81 82 ASN A O 1
ATOM 662 N N . PRO A 1 83 ? -17.673 10.095 25.032 1.00 57.00 83 PRO A N 1
ATOM 663 C CA . PRO A 1 83 ? -17.970 8.933 25.876 1.00 57.00 83 PRO A CA 1
ATOM 664 C C . PRO A 1 83 ? -19.461 8.543 25.931 1.00 57.00 83 PRO A C 1
ATOM 666 O O . PRO A 1 83 ? -19.791 7.427 26.323 1.00 57.00 83 PRO A O 1
ATOM 669 N N . SER A 1 84 ? -20.380 9.424 25.516 1.00 55.25 84 SER A N 1
ATOM 670 C CA . SER A 1 84 ? -21.836 9.235 25.641 1.00 55.25 84 SER A CA 1
ATOM 671 C C . SER A 1 84 ? -22.456 8.193 24.696 1.00 55.25 84 SER A C 1
ATOM 673 O O . SER A 1 84 ? -23.661 7.965 24.768 1.00 55.25 84 SER A O 1
ATOM 675 N N . GLN A 1 85 ? -21.674 7.539 23.828 1.00 54.47 85 GLN A N 1
ATOM 676 C CA . GLN A 1 85 ? -22.159 6.457 22.953 1.00 54.47 85 GLN A CA 1
ATOM 677 C C . GLN A 1 85 ? -21.950 5.039 23.519 1.00 54.47 85 GLN A C 1
ATOM 679 O O . GLN A 1 85 ? -22.364 4.074 22.882 1.00 54.47 85 GLN A O 1
ATOM 684 N N . HIS A 1 86 ? -21.359 4.896 24.713 1.00 52.47 86 HIS A N 1
ATOM 685 C CA . HIS A 1 86 ? -21.095 3.591 25.340 1.00 52.47 86 HIS A CA 1
ATOM 686 C C . HIS A 1 86 ? -22.030 3.220 26.503 1.00 52.47 86 HIS A C 1
ATOM 688 O O . HIS A 1 86 ? -21.850 2.170 27.114 1.00 52.47 86 HIS A O 1
ATOM 694 N N . GLU A 1 87 ? -23.066 4.015 26.780 1.00 46.44 87 GLU A N 1
ATOM 695 C CA . GLU A 1 87 ? -24.122 3.634 27.723 1.00 46.44 87 GLU A CA 1
ATOM 696 C C . GLU A 1 87 ? -25.389 3.214 26.972 1.00 46.44 87 GLU A C 1
ATOM 698 O O . GLU A 1 87 ? -26.299 4.001 26.716 1.00 46.44 87 GLU A O 1
ATOM 703 N N . THR A 1 88 ? -25.483 1.933 26.628 1.00 41.81 88 THR A N 1
ATOM 704 C CA . THR A 1 88 ? -26.774 1.243 26.692 1.00 41.81 88 THR A CA 1
ATOM 705 C C . THR A 1 88 ? -26.534 -0.214 27.071 1.00 41.81 88 THR A C 1
ATOM 707 O O . THR A 1 88 ? -25.719 -0.900 26.463 1.00 41.81 88 THR A O 1
ATOM 710 N N . ILE A 1 89 ? -27.200 -0.577 28.164 1.00 39.19 89 ILE A N 1
ATOM 711 C CA . 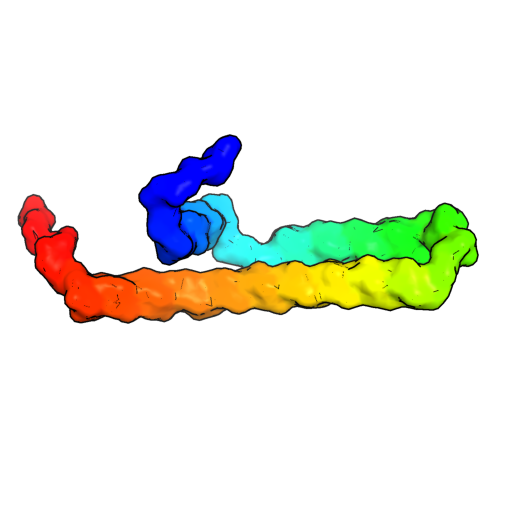ILE A 1 89 ? -27.146 -1.804 28.968 1.00 39.19 89 ILE A CA 1
ATOM 712 C C . ILE A 1 89 ? -27.424 -3.060 28.140 1.00 39.19 89 ILE A C 1
ATOM 714 O O . ILE A 1 89 ? -28.337 -2.998 27.286 1.00 39.19 89 ILE A O 1
#

Radius of gyration: 18.67 Å; chains: 1; bounding box: 43×22×52 Å

Sequence (89 aa):
MINQNKSPLEVLTQYTDCFEDADETKSKLDLLLDTAMSCTDADDWSADERANLIFFCRQTQILLTTIFQLTEPLKNFSNFLNPSQHETI

Secondary structure (DSSP, 8-state):
---TTS-HHHHHHHHHHH-S-SHHHHHHHHHHHHHHHTSGGGGGS-HHHHHHHHHHHHHHHHHHHHHHHHHHHHHHHHHHH-GGGS---